Protein AF-A0A7C4HT86-F1 (afdb_monomer_lite)

pLDDT: mean 71.14, std 21.48, range [27.94, 95.5]

Radius of gyration: 15.55 Å; chains: 1; bounding box: 40×30×37 Å

Secondary structure (DSSP, 8-state):
-------------S---STTTTSTTTHHHHHHHHHHT-----S----------SS--HHHHEEE-SHHHHHHHHHHHHGGGPPPGGG-EEEE-TTT--EEEEPGGGHHHHHHHHTT------S-S--

Foldseek 3Di:
DDFAEDELEDDDDPDDPDPPPPPPDPDVVVVVVVVVPPDPPPDDDDDDDDDPPPPDPSCQQKAAPFDPVRLVVSCVVCPVNRDDPVQFDWDFDPPPGGIITGHNVCVVVNVSVVVVRYDYDYDDDDD

Structure (mmCIF, N/CA/C/O backbone):
data_AF-A0A7C4HT86-F1
#
_entry.id   AF-A0A7C4HT86-F1
#
loop_
_atom_site.group_PDB
_atom_site.id
_atom_site.type_symbol
_atom_site.label_atom_id
_atom_site.label_alt_id
_atom_site.label_comp_id
_atom_site.label_asym_id
_atom_site.label_entity_id
_atom_site.label_seq_id
_atom_site.pdbx_PDB_ins_code
_atom_site.Cartn_x
_atom_site.Cartn_y
_atom_site.Cartn_z
_atom_site.occupancy
_atom_site.B_iso_or_equiv
_atom_site.auth_seq_id
_atom_site.auth_comp_id
_atom_site.auth_asym_id
_atom_site.auth_atom_id
_atom_site.pdbx_PDB_model_num
ATOM 1 N N . MET A 1 1 ? -22.818 2.863 9.842 1.00 38.69 1 MET A N 1
ATOM 2 C CA . MET A 1 1 ? -21.889 1.722 10.009 1.00 38.69 1 MET A CA 1
ATOM 3 C C . MET A 1 1 ? -20.484 2.288 10.116 1.00 38.69 1 MET A C 1
ATOM 5 O O . MET A 1 1 ? -20.076 3.014 9.222 1.00 38.69 1 MET A O 1
ATOM 9 N N . GLN A 1 2 ? -19.827 2.054 11.251 1.00 45.75 2 GLN A N 1
ATOM 10 C CA . GLN A 1 2 ? -18.567 2.686 11.653 1.00 45.75 2 GLN A CA 1
ATOM 11 C C . GLN A 1 2 ? -17.420 2.296 10.699 1.00 45.75 2 GLN A C 1
ATOM 13 O O . GLN A 1 2 ? -17.286 1.129 10.322 1.00 45.75 2 GLN A O 1
ATOM 18 N N . GLY A 1 3 ? -16.641 3.287 10.254 1.00 42.00 3 GLY A N 1
ATOM 19 C CA . GLY A 1 3 ? -15.485 3.092 9.376 1.00 42.00 3 GLY A CA 1
ATOM 20 C C . GLY A 1 3 ? -14.357 2.355 10.101 1.00 42.00 3 GLY A C 1
ATOM 21 O O . GLY A 1 3 ? -14.086 2.634 11.266 1.00 42.00 3 GLY A O 1
ATOM 22 N N . VAL A 1 4 ? -13.716 1.402 9.424 1.00 44.34 4 VAL A N 1
ATOM 23 C CA . VAL A 1 4 ? -12.578 0.643 9.957 1.00 44.34 4 VAL A CA 1
ATOM 24 C C . VAL A 1 4 ? -11.299 1.278 9.411 1.00 44.34 4 VAL A C 1
ATOM 26 O O . VAL A 1 4 ? -10.950 1.106 8.251 1.00 44.34 4 VAL A O 1
ATOM 29 N N . ALA A 1 5 ? -10.577 2.041 10.225 1.00 45.00 5 ALA A N 1
ATOM 30 C CA . ALA A 1 5 ? -9.278 2.569 9.814 1.00 45.00 5 ALA A CA 1
ATOM 31 C C . ALA A 1 5 ? -8.200 1.483 9.991 1.00 45.00 5 ALA A C 1
ATOM 33 O O . ALA A 1 5 ? -7.797 1.202 11.116 1.00 45.00 5 ALA A O 1
ATOM 34 N N . VAL A 1 6 ? -7.738 0.856 8.901 1.00 47.94 6 VAL A N 1
ATOM 35 C CA . VAL A 1 6 ? -6.550 -0.019 8.930 1.00 47.94 6 VAL A CA 1
ATOM 36 C C . VAL A 1 6 ? -5.340 0.793 8.481 1.00 47.94 6 VAL A C 1
ATOM 38 O O . VAL A 1 6 ? -5.146 1.030 7.294 1.00 47.94 6 VAL A O 1
ATOM 41 N N . VAL A 1 7 ? -4.524 1.222 9.440 1.00 50.00 7 VAL A N 1
ATOM 42 C CA . VAL A 1 7 ? -3.277 1.948 9.175 1.00 50.00 7 VAL A CA 1
ATOM 43 C C . VAL A 1 7 ? -2.202 0.945 8.753 1.00 50.00 7 VAL A C 1
ATOM 45 O O . VAL A 1 7 ? -1.716 0.170 9.573 1.00 50.00 7 VAL A O 1
ATOM 48 N N . ILE A 1 8 ? -1.825 0.944 7.474 1.00 49.28 8 ILE A N 1
ATOM 49 C CA . ILE A 1 8 ? -0.685 0.158 6.981 1.00 49.28 8 ILE A CA 1
ATOM 50 C C . ILE A 1 8 ? 0.579 1.004 7.168 1.00 49.28 8 ILE A C 1
ATOM 52 O O . ILE A 1 8 ? 0.968 1.766 6.289 1.00 49.28 8 ILE A O 1
ATOM 56 N N . GLY A 1 9 ? 1.202 0.894 8.342 1.00 41.44 9 GLY A N 1
ATOM 57 C CA . GLY A 1 9 ? 2.508 1.493 8.613 1.00 41.44 9 GLY A CA 1
ATOM 58 C C . GLY A 1 9 ? 3.622 0.677 7.956 1.00 41.44 9 GLY A C 1
ATOM 59 O O . GLY A 1 9 ? 3.905 -0.443 8.378 1.00 41.44 9 GLY A O 1
ATO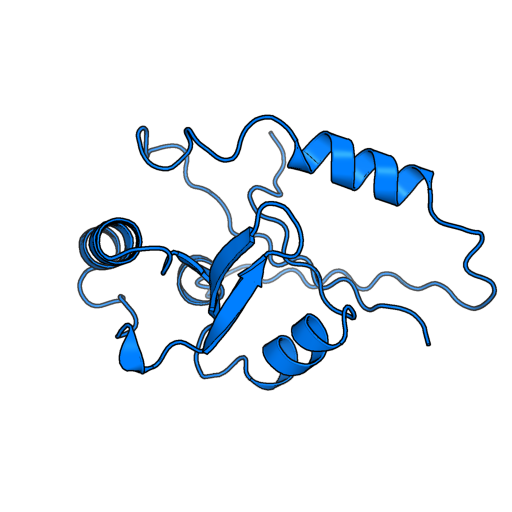M 60 N N . GLY A 1 10 ? 4.245 1.223 6.913 1.00 41.47 10 GLY A N 1
ATOM 61 C CA . GLY A 1 10 ? 5.526 0.745 6.394 1.00 41.47 10 GLY A CA 1
ATOM 62 C C . GLY A 1 10 ? 6.668 1.552 7.000 1.00 41.47 10 GLY A C 1
ATOM 63 O O . GLY A 1 10 ? 6.647 2.779 6.937 1.00 41.47 10 GLY A O 1
ATOM 64 N N . MET A 1 11 ? 7.653 0.875 7.590 1.00 36.81 11 MET A N 1
ATOM 65 C CA . MET A 1 11 ? 8.889 1.494 8.072 1.00 36.81 11 MET A CA 1
ATOM 66 C C . MET A 1 11 ? 9.650 2.064 6.866 1.00 36.81 11 MET A C 1
ATOM 68 O O . MET A 1 11 ? 10.012 1.318 5.958 1.00 36.81 11 MET A O 1
ATOM 72 N N . VAL A 1 12 ? 9.849 3.382 6.827 1.00 44.91 12 VAL A N 1
ATOM 73 C CA . VAL A 1 12 ? 10.676 4.037 5.805 1.00 44.91 12 VAL A CA 1
ATOM 74 C C . VAL A 1 12 ? 12.109 4.043 6.323 1.00 44.91 12 VAL A C 1
ATOM 76 O O . VAL A 1 12 ? 12.429 4.764 7.266 1.00 44.91 12 VAL A O 1
ATOM 79 N N . GLU A 1 13 ? 12.969 3.212 5.738 1.00 37.66 13 GLU A N 1
ATOM 80 C CA . GLU A 1 13 ? 14.410 3.319 5.950 1.00 37.66 13 GLU A CA 1
ATOM 81 C C . GLU A 1 13 ? 14.889 4.642 5.330 1.00 37.66 13 GLU A C 1
ATOM 83 O O . GLU A 1 13 ? 14.634 4.946 4.162 1.00 37.66 13 GLU A O 1
ATOM 88 N N . GLN A 1 14 ? 15.503 5.476 6.169 1.00 34.16 14 GLN A N 1
ATOM 89 C CA . GLN A 1 14 ? 15.966 6.830 5.877 1.00 34.16 14 GLN A CA 1
ATOM 90 C C . GLN A 1 14 ? 17.051 6.805 4.791 1.00 34.16 14 GLN A C 1
ATOM 92 O O . GLN A 1 14 ? 18.236 6.705 5.098 1.00 34.16 14 GLN A O 1
ATOM 97 N N . GLY A 1 15 ? 16.674 6.874 3.512 1.00 33.72 15 GLY A N 1
ATOM 98 C CA . GLY A 1 15 ? 17.693 6.817 2.467 1.00 33.72 15 GLY A CA 1
ATOM 99 C C . GLY A 1 15 ? 17.241 6.932 1.020 1.00 33.72 15 GLY A C 1
ATOM 100 O O . GLY A 1 15 ? 17.859 6.288 0.191 1.00 33.72 15 GLY A O 1
ATOM 101 N N . PHE A 1 16 ? 16.215 7.712 0.660 1.00 38.62 16 PHE A N 1
ATOM 102 C CA . PHE A 1 16 ? 15.893 7.931 -0.764 1.00 38.62 16 PHE A CA 1
ATOM 103 C C . PHE A 1 16 ? 15.349 9.346 -1.034 1.00 38.62 16 PHE A C 1
ATOM 105 O O . PHE A 1 16 ? 14.154 9.622 -0.941 1.00 38.62 16 PHE A O 1
ATOM 112 N N . SER A 1 17 ? 16.257 10.262 -1.383 1.00 35.28 17 SER A N 1
AT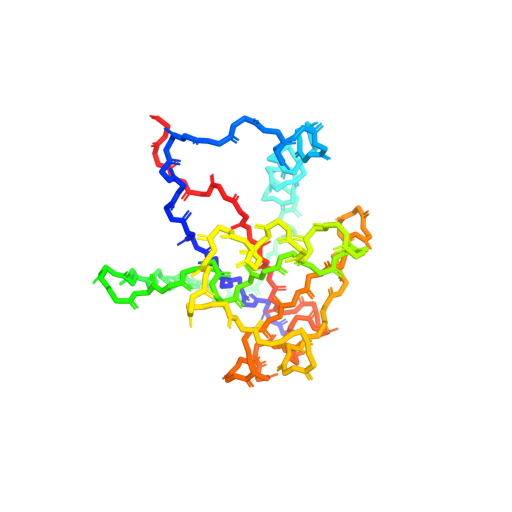OM 113 C CA . SER A 1 17 ? 15.949 11.624 -1.835 1.00 35.28 17 SER A CA 1
ATOM 114 C C . SER A 1 17 ? 15.660 11.615 -3.341 1.00 35.28 17 SER A C 1
ATOM 116 O O . SER A 1 17 ? 16.590 11.493 -4.130 1.00 35.28 17 SER A O 1
ATOM 118 N N . ALA A 1 18 ? 14.376 11.649 -3.721 1.00 28.16 18 ALA A N 1
ATOM 119 C CA . ALA A 1 18 ? 13.848 12.183 -4.997 1.00 28.16 18 ALA A CA 1
ATOM 120 C C . ALA A 1 18 ? 12.338 11.914 -5.158 1.00 28.16 18 ALA A C 1
ATOM 122 O O . ALA A 1 18 ? 11.639 12.711 -5.770 1.00 28.16 18 ALA A O 1
ATOM 123 N N . VAL A 1 19 ? 11.809 10.831 -4.574 1.00 40.31 19 VAL A N 1
ATOM 124 C CA . VAL A 1 19 ? 10.395 10.418 -4.751 1.00 40.31 19 VAL A CA 1
ATOM 125 C C . VAL A 1 19 ? 9.458 11.035 -3.693 1.00 40.31 19 VAL A C 1
ATOM 127 O O . VAL A 1 19 ? 8.241 10.999 -3.817 1.00 40.31 19 VAL A O 1
ATOM 130 N N . TYR A 1 20 ? 10.013 11.682 -2.665 1.00 35.16 20 TYR A N 1
ATOM 131 C CA . TYR A 1 20 ? 9.257 12.265 -1.546 1.00 35.16 20 TYR A CA 1
ATOM 132 C C . TYR A 1 20 ? 8.755 13.703 -1.763 1.00 35.16 20 TYR A C 1
ATOM 134 O O . TYR A 1 20 ? 8.030 14.233 -0.921 1.00 35.16 20 TYR A O 1
ATOM 142 N N . ALA A 1 21 ? 9.149 14.362 -2.855 1.00 27.94 21 ALA A N 1
ATOM 143 C CA . ALA A 1 21 ? 9.019 15.815 -2.997 1.00 27.94 21 ALA A CA 1
ATOM 144 C C . ALA A 1 21 ? 7.621 16.320 -3.409 1.00 27.94 21 ALA A C 1
ATOM 146 O O . ALA A 1 21 ? 7.448 17.522 -3.576 1.00 27.94 21 ALA A O 1
ATOM 147 N N . THR A 1 22 ? 6.613 15.452 -3.545 1.00 36.03 22 THR A N 1
ATOM 148 C CA . THR A 1 22 ? 5.251 15.873 -3.948 1.00 36.03 22 THR A CA 1
ATOM 149 C C . THR A 1 22 ? 4.169 15.554 -2.903 1.00 36.03 22 THR A C 1
ATOM 151 O O . THR A 1 22 ? 3.005 15.858 -3.123 1.00 36.03 22 THR A O 1
ATOM 154 N N . ILE A 1 23 ? 4.521 14.987 -1.736 1.00 42.19 23 ILE A N 1
ATOM 155 C CA . ILE A 1 23 ? 3.539 14.556 -0.706 1.00 42.19 23 ILE A CA 1
ATOM 156 C C . ILE A 1 23 ? 3.673 15.329 0.634 1.00 42.19 23 ILE A C 1
ATOM 158 O O . ILE A 1 23 ? 2.904 15.124 1.569 1.00 42.19 23 ILE A O 1
ATOM 162 N N . ARG A 1 24 ? 4.598 16.287 0.736 1.00 44.09 24 ARG A N 1
ATOM 163 C CA . ARG A 1 24 ? 4.666 17.274 1.835 1.00 44.09 24 ARG A CA 1
ATOM 164 C C . ARG A 1 24 ? 3.981 18.547 1.331 1.00 44.09 24 ARG A C 1
ATOM 166 O O . ARG A 1 24 ? 4.413 19.078 0.322 1.00 44.09 24 ARG A O 1
ATOM 173 N N . ASP A 1 25 ? 2.819 18.968 1.827 1.00 36.66 25 ASP A N 1
ATOM 174 C CA . ASP A 1 25 ? 2.634 19.493 3.187 1.00 36.66 25 ASP A CA 1
ATOM 175 C C . ASP A 1 25 ? 1.180 19.370 3.723 1.00 36.66 25 ASP A C 1
ATOM 177 O O . ASP A 1 25 ? 0.814 20.064 4.661 1.00 36.66 25 ASP A O 1
ATOM 181 N N . GLY A 1 26 ? 0.318 18.516 3.152 1.00 41.66 26 GLY A N 1
ATOM 182 C CA . GLY A 1 26 ? -1.124 18.512 3.495 1.00 41.66 26 GLY A CA 1
ATOM 183 C C . GLY A 1 26 ? -1.630 17.361 4.374 1.00 41.66 26 GLY A C 1
ATOM 184 O O . GLY A 1 26 ? -2.554 17.537 5.159 1.00 41.66 26 GLY A O 1
ATOM 185 N N . ILE A 1 27 ? -1.037 16.167 4.274 1.00 51.97 27 ILE A N 1
ATOM 186 C CA . ILE A 1 27 ? -1.681 14.934 4.776 1.00 51.97 27 ILE A CA 1
ATOM 187 C C . ILE A 1 27 ? -1.711 14.832 6.305 1.00 51.97 27 ILE A C 1
ATOM 189 O O . ILE A 1 27 ? -2.673 14.306 6.857 1.00 51.97 27 ILE A O 1
ATOM 193 N N . VAL A 1 28 ? -0.686 15.318 7.011 1.00 49.19 28 VAL A N 1
ATOM 194 C CA . VAL A 1 28 ? -0.645 15.220 8.483 1.00 49.19 28 VAL A CA 1
ATOM 195 C C . VAL A 1 28 ? -1.602 16.232 9.118 1.00 49.19 28 VAL A C 1
ATOM 197 O O . VAL A 1 28 ? -2.316 15.884 10.059 1.00 49.19 28 VAL A O 1
ATOM 200 N N . ASP A 1 29 ? -1.688 17.437 8.552 1.00 46.44 29 ASP A N 1
ATOM 201 C CA . ASP A 1 29 ? -2.621 18.478 8.990 1.00 46.44 29 ASP A CA 1
ATOM 202 C C . ASP A 1 29 ? -4.070 18.111 8.654 1.00 46.44 29 ASP A C 1
ATOM 204 O O . ASP A 1 29 ? -4.954 18.289 9.488 1.00 46.44 29 ASP A O 1
ATOM 208 N N . GLU A 1 30 ? -4.321 17.502 7.491 1.00 51.06 30 GLU A N 1
ATOM 209 C CA . GLU A 1 30 ? -5.640 16.981 7.126 1.00 51.06 30 GLU A CA 1
ATOM 210 C C . GLU A 1 30 ? -6.059 15.790 7.992 1.00 51.06 30 GLU A C 1
ATOM 212 O O . GLU A 1 30 ? -7.208 15.738 8.421 1.00 51.06 30 GLU A O 1
ATOM 217 N N . VAL A 1 31 ? -5.157 14.854 8.315 1.00 56.09 31 VAL A N 1
ATOM 218 C CA . VAL A 1 31 ? -5.456 13.738 9.232 1.00 56.09 31 VAL A CA 1
ATOM 219 C C . VAL A 1 31 ? -5.709 14.248 10.651 1.00 56.09 31 VAL A C 1
ATOM 221 O O . VAL A 1 31 ? -6.630 13.766 11.312 1.00 56.09 31 VAL A O 1
ATOM 224 N N . ASN A 1 32 ? -4.953 15.247 11.114 1.00 53.31 32 ASN A N 1
ATOM 225 C CA . ASN A 1 32 ? -5.181 15.882 12.411 1.00 53.31 32 ASN A CA 1
ATOM 226 C C . ASN A 1 32 ? -6.513 16.654 12.429 1.00 53.31 32 ASN A C 1
ATOM 228 O O . ASN A 1 32 ? -7.285 16.527 13.377 1.00 53.31 32 ASN A O 1
ATOM 232 N N . ALA A 1 33 ? -6.848 17.369 11.352 1.00 46.16 33 ALA A N 1
ATOM 233 C CA . ALA A 1 33 ? -8.136 18.039 11.192 1.00 46.16 33 ALA A CA 1
ATOM 234 C C . ALA A 1 33 ? -9.308 17.041 11.101 1.00 46.16 33 ALA A C 1
ATOM 236 O O . ALA A 1 33 ? -10.370 17.283 11.678 1.00 46.16 33 ALA A O 1
ATOM 237 N N . LEU A 1 34 ? -9.131 15.883 10.451 1.00 53.03 34 LEU A N 1
ATOM 238 C CA . LEU A 1 34 ? -10.125 14.801 10.418 1.00 53.03 34 LEU A CA 1
ATOM 239 C C . LEU A 1 34 ? -10.292 14.130 11.792 1.00 53.03 34 LEU A C 1
ATOM 241 O O . LEU A 1 34 ? -11.401 13.767 12.180 1.00 53.03 34 LEU A O 1
ATOM 245 N N . ALA A 1 35 ? -9.204 13.992 12.554 1.00 52.62 35 ALA A N 1
ATOM 246 C CA . ALA A 1 35 ? -9.233 13.473 13.919 1.00 52.62 35 ALA A CA 1
ATOM 247 C C . ALA A 1 35 ? -9.942 14.443 14.882 1.00 52.62 35 ALA A C 1
ATOM 249 O O . ALA A 1 35 ? -10.744 14.013 15.714 1.00 52.62 35 ALA A O 1
ATOM 250 N N . GLN A 1 36 ? -9.703 15.750 14.734 1.00 47.66 36 GLN A N 1
ATOM 251 C CA . GLN A 1 36 ? -10.354 16.809 15.514 1.00 47.66 36 GLN A CA 1
ATOM 252 C C . GLN A 1 36 ? -11.823 17.024 15.128 1.00 47.66 36 GLN A C 1
ATOM 254 O O . GLN A 1 36 ? -12.634 17.384 15.977 1.00 47.66 36 GLN A O 1
ATOM 259 N N . SER A 1 37 ? -12.187 16.756 13.872 1.00 42.44 37 SER A N 1
ATOM 260 C CA . SER A 1 37 ? -13.567 16.798 13.373 1.00 42.44 37 SER A CA 1
ATOM 261 C C . SER A 1 37 ? -14.283 15.455 13.476 1.00 42.44 37 SER A C 1
ATOM 263 O O . SER A 1 37 ? -15.284 15.250 12.787 1.00 42.44 37 SER A O 1
ATOM 265 N N . SER A 1 38 ? -13.816 14.546 14.344 1.00 45.09 38 SER A N 1
ATOM 266 C CA . SER A 1 38 ? -14.561 13.338 14.682 1.00 45.09 38 SER A CA 1
ATOM 267 C C . SER A 1 38 ? -15.903 13.730 15.305 1.00 45.09 38 SER A C 1
ATOM 269 O O . SER A 1 38 ? -16.064 13.836 16.520 1.00 45.09 38 SER A O 1
ATOM 271 N N . ALA A 1 39 ? -16.884 13.951 14.423 1.00 46.09 39 ALA A N 1
ATOM 272 C CA . ALA A 1 39 ? -18.295 14.025 14.723 1.00 46.09 39 ALA A CA 1
ATOM 273 C C . ALA A 1 39 ? -18.567 12.925 15.735 1.00 46.09 39 ALA A C 1
ATOM 275 O O . ALA A 1 39 ? -18.093 11.799 15.545 1.00 46.09 39 ALA A O 1
ATOM 276 N N . SER A 1 40 ? -19.231 13.283 16.832 1.00 46.22 40 SER A N 1
ATOM 277 C CA . SER A 1 40 ? -19.572 12.399 17.940 1.00 46.22 40 SER A CA 1
ATOM 278 C C . SER A 1 40 ? -20.062 11.060 17.400 1.00 46.22 40 SER A C 1
ATOM 280 O O . SER A 1 40 ? -21.220 10.898 17.036 1.00 46.22 40 SER A O 1
ATOM 282 N N . CYS A 1 41 ? -19.137 10.112 17.258 1.00 50.31 41 CYS A N 1
ATOM 283 C CA . CYS A 1 41 ? -19.458 8.806 16.721 1.00 50.31 41 CYS A CA 1
ATOM 284 C C . CYS A 1 41 ? -20.179 8.092 17.863 1.00 50.31 41 CYS A C 1
ATOM 286 O O . CYS A 1 41 ? -19.539 7.626 18.804 1.00 50.31 41 CYS A O 1
ATOM 288 N N . GLU A 1 42 ? -21.507 8.174 17.865 1.00 60.94 42 GLU A N 1
ATOM 289 C CA . GLU A 1 42 ? -22.354 7.562 18.880 1.00 60.94 42 GLU A CA 1
ATOM 290 C C . GLU A 1 42 ? -22.239 6.032 18.771 1.00 60.94 42 GLU A C 1
ATOM 292 O O . GLU A 1 42 ? -22.246 5.467 17.674 1.00 60.94 42 GLU A O 1
ATOM 297 N N . GLY A 1 43 ? -22.078 5.356 19.913 1.00 64.50 43 GLY A N 1
ATOM 298 C CA . GLY A 1 43 ? -21.924 3.900 19.996 1.00 64.50 43 GLY A CA 1
ATOM 299 C C . GLY A 1 43 ? -20.540 3.423 20.450 1.00 64.50 43 GLY A C 1
ATOM 300 O O . GLY A 1 43 ? -19.6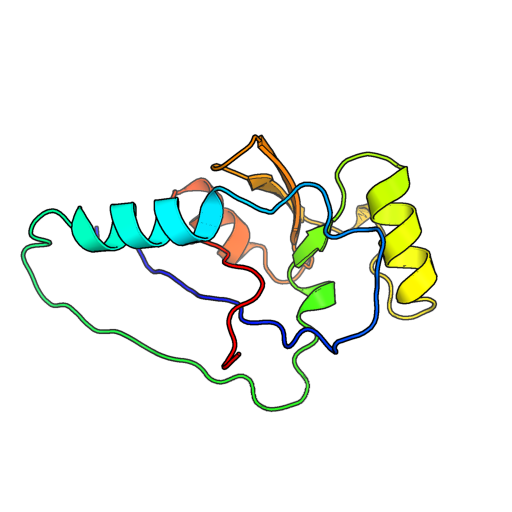68 4.204 20.829 1.00 64.50 43 GLY A O 1
ATOM 301 N N . TYR A 1 44 ? -20.358 2.100 20.451 1.00 69.12 44 TYR A N 1
ATOM 302 C CA . TYR A 1 44 ? -19.127 1.438 20.891 1.00 69.12 44 TYR A CA 1
ATOM 303 C C . TYR A 1 44 ? -17.939 1.826 20.002 1.00 69.12 44 TYR A C 1
ATOM 305 O O . TYR A 1 44 ? -18.044 1.785 18.776 1.00 69.12 44 TYR A O 1
ATOM 313 N N . LYS A 1 45 ? -16.812 2.189 20.623 1.00 66.19 45 LYS A N 1
ATOM 314 C CA . LYS A 1 45 ? -15.552 2.515 19.945 1.00 66.19 45 LYS A CA 1
ATOM 315 C C . LYS A 1 45 ? -14.467 1.574 20.449 1.00 66.19 45 LYS A C 1
ATOM 317 O O . LYS A 1 45 ? -14.163 1.570 21.638 1.00 66.19 45 LYS A O 1
ATOM 322 N N . ALA A 1 46 ? -13.871 0.817 19.538 1.00 73.75 46 ALA A N 1
ATOM 323 C CA . ALA A 1 46 ? -12.675 0.034 19.805 1.00 73.75 46 ALA A CA 1
ATOM 324 C C . ALA A 1 46 ? -11.631 0.322 18.729 1.00 73.75 46 ALA A C 1
ATOM 326 O O . ALA A 1 46 ? -11.959 0.403 17.545 1.00 73.75 46 ALA A O 1
ATOM 327 N N . LEU A 1 47 ? -10.379 0.467 19.157 1.00 74.81 47 LEU A N 1
ATOM 328 C CA . LEU A 1 47 ? -9.219 0.533 18.280 1.00 74.81 47 LEU A CA 1
ATOM 329 C C . LEU A 1 47 ? -8.481 -0.801 18.372 1.00 74.81 47 LEU A C 1
ATOM 331 O O . LEU A 1 47 ? -8.118 -1.236 19.463 1.00 74.81 47 LEU A O 1
ATOM 335 N N . VAL A 1 48 ? -8.254 -1.433 17.224 1.00 74.81 48 VAL A N 1
ATOM 336 C CA . VAL A 1 48 ? -7.454 -2.654 17.122 1.00 74.81 48 VAL A CA 1
ATOM 337 C C . VAL A 1 48 ? -6.155 -2.303 16.408 1.00 74.81 48 VAL A C 1
ATOM 339 O O . VAL A 1 48 ? -6.155 -2.043 15.207 1.00 74.81 48 VAL A O 1
ATOM 342 N N . CYS A 1 49 ? -5.047 -2.289 17.148 1.00 78.25 49 CYS A N 1
ATOM 343 C CA . CYS A 1 49 ? -3.713 -2.084 16.589 1.00 78.25 49 CYS A CA 1
ATOM 344 C C . CYS A 1 49 ? -3.077 -3.441 16.281 1.00 78.25 49 CYS A C 1
ATOM 346 O O . CYS A 1 49 ? -2.759 -4.201 17.196 1.00 78.25 49 CYS A O 1
ATOM 348 N N . VAL A 1 50 ? -2.883 -3.742 14.996 1.00 77.06 50 VAL A N 1
ATOM 349 C CA . VAL A 1 50 ? -2.176 -4.949 14.554 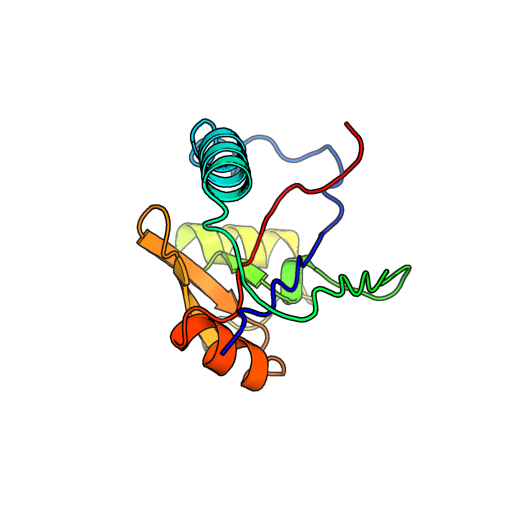1.00 77.06 50 VAL A CA 1
ATOM 350 C C . VAL A 1 50 ? -0.745 -4.571 14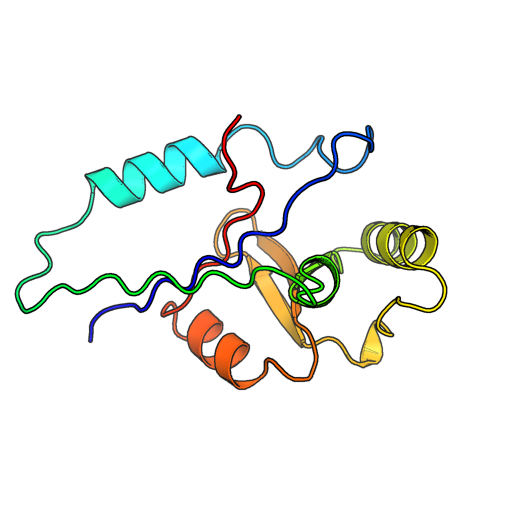.200 1.00 77.06 50 VAL A C 1
ATOM 352 O O . VAL A 1 50 ? -0.503 -3.891 13.205 1.00 77.06 50 VAL A O 1
ATOM 355 N N . PHE A 1 51 ? 0.208 -5.019 15.012 1.00 76.44 51 PHE A N 1
ATOM 356 C CA . PHE A 1 51 ? 1.626 -4.811 14.745 1.00 76.44 51 PHE A CA 1
ATOM 357 C C . PHE A 1 51 ? 2.177 -5.971 13.919 1.00 76.44 51 PHE A C 1
ATOM 359 O O . PHE A 1 51 ? 2.303 -7.093 14.406 1.00 76.44 51 PHE A O 1
ATOM 366 N N . LEU A 1 52 ? 2.519 -5.694 12.663 1.00 76.31 52 LEU A N 1
ATOM 367 C CA . LEU A 1 52 ? 3.127 -6.667 11.758 1.00 76.31 52 LEU A CA 1
ATOM 368 C C . LEU A 1 52 ? 4.656 -6.634 11.897 1.00 76.31 52 LEU A C 1
ATOM 370 O O . LEU A 1 52 ? 5.374 -6.244 10.975 1.00 76.31 52 LEU A O 1
ATOM 374 N N . PHE A 1 53 ? 5.150 -6.982 13.090 1.00 69.69 53 PHE A N 1
ATOM 375 C CA . PHE A 1 53 ? 6.585 -7.044 13.360 1.00 69.69 53 PHE A CA 1
ATOM 376 C C . PHE A 1 53 ? 7.208 -8.247 12.641 1.00 69.69 53 PHE A C 1
ATOM 378 O O . PHE A 1 53 ? 7.039 -9.392 13.052 1.00 69.69 53 PHE A O 1
ATOM 385 N N . GLY A 1 54 ? 7.948 -7.962 11.568 1.00 69.00 54 GLY A N 1
ATOM 386 C CA . GLY A 1 54 ? 8.628 -8.959 10.742 1.00 69.00 54 GLY A CA 1
ATOM 387 C C . GLY A 1 54 ? 7.786 -9.463 9.565 1.00 69.00 54 GLY A C 1
ATOM 388 O O . GLY A 1 54 ? 6.560 -9.506 9.617 1.00 69.00 54 GLY A O 1
ATOM 389 N N . GLY A 1 55 ? 8.464 -9.813 8.466 1.00 72.25 55 GLY A N 1
ATOM 390 C CA . GLY A 1 55 ? 7.881 -10.431 7.264 1.00 72.25 55 GLY A CA 1
ATOM 391 C C . GLY A 1 55 ? 6.920 -9.566 6.435 1.00 72.25 55 GLY A C 1
ATOM 392 O O . GLY A 1 55 ? 6.631 -9.927 5.297 1.00 72.25 55 GLY A O 1
ATOM 393 N N . ASN A 1 56 ? 6.430 -8.441 6.966 1.00 83.25 56 ASN A N 1
ATOM 394 C CA . ASN A 1 56 ? 5.568 -7.529 6.228 1.00 83.25 56 ASN A CA 1
ATOM 395 C C . ASN A 1 56 ? 6.367 -6.690 5.231 1.00 83.25 56 ASN A C 1
ATOM 397 O O . ASN A 1 56 ? 7.210 -5.878 5.606 1.00 83.25 56 ASN A O 1
ATOM 401 N N . ASP A 1 57 ? 6.035 -6.847 3.960 1.00 87.50 57 ASP A N 1
ATOM 402 C CA . ASP A 1 57 ? 6.608 -6.081 2.867 1.00 87.50 57 ASP A CA 1
ATOM 403 C C . ASP A 1 57 ? 5.666 -4.935 2.480 1.00 87.50 57 ASP A C 1
ATOM 405 O O . ASP A 1 57 ? 4.894 -5.021 1.522 1.00 87.50 57 ASP A O 1
ATOM 409 N N . ALA A 1 58 ? 5.691 -3.859 3.270 1.00 82.75 58 ALA A N 1
ATOM 410 C CA . ALA A 1 58 ? 4.749 -2.748 3.124 1.00 82.75 58 ALA A CA 1
ATOM 411 C C . ALA A 1 58 ? 4.822 -2.077 1.739 1.00 82.75 58 ALA A C 1
ATOM 413 O O . ALA A 1 58 ? 3.794 -1.657 1.209 1.00 82.75 58 ALA A O 1
ATOM 414 N N . THR A 1 59 ? 6.004 -2.051 1.115 1.00 86.50 59 THR A N 1
ATOM 415 C CA . THR A 1 59 ? 6.194 -1.512 -0.240 1.00 86.50 59 THR A CA 1
ATOM 416 C C . THR A 1 59 ? 5.492 -2.354 -1.309 1.00 86.50 59 THR A C 1
ATOM 418 O O . THR A 1 59 ? 5.113 -1.817 -2.342 1.00 86.50 59 THR A O 1
ATOM 421 N N . ASN A 1 60 ? 5.272 -3.653 -1.072 1.00 91.25 60 ASN A N 1
ATOM 422 C CA . ASN A 1 60 ? 4.472 -4.504 -1.957 1.00 91.25 60 ASN A CA 1
ATOM 423 C C . ASN A 1 60 ? 2.991 -4.562 -1.562 1.00 91.25 60 ASN A C 1
ATOM 425 O O . ASN A 1 60 ? 2.181 -5.010 -2.370 1.00 91.25 60 ASN A O 1
ATOM 429 N N . MET A 1 61 ? 2.608 -4.110 -0.362 1.00 91.31 61 MET A N 1
ATOM 430 C CA . MET A 1 61 ? 1.195 -3.961 0.005 1.00 91.31 61 MET A CA 1
ATOM 431 C C . MET A 1 61 ? 0.535 -2.809 -0.748 1.00 91.31 61 MET A C 1
ATOM 433 O O . MET A 1 61 ? -0.564 -2.987 -1.279 1.00 91.31 61 MET A O 1
ATOM 437 N N . VAL A 1 62 ? 1.202 -1.652 -0.778 1.00 90.88 62 VAL A N 1
ATOM 438 C CA . VAL A 1 62 ? 0.755 -0.437 -1.465 1.00 90.88 62 VAL A CA 1
ATOM 439 C C . VAL A 1 62 ? 1.945 0.158 -2.211 1.00 90.88 62 VAL A C 1
ATOM 441 O O . VAL A 1 62 ? 2.935 0.533 -1.587 1.00 90.88 62 VAL A O 1
ATOM 444 N N . LEU A 1 63 ? 1.852 0.242 -3.537 1.00 90.62 63 LEU A N 1
ATOM 445 C CA . LEU A 1 63 ? 2.949 0.668 -4.407 1.00 90.62 63 LEU A CA 1
ATOM 446 C C . LEU A 1 63 ? 2.527 1.804 -5.348 1.00 90.62 63 LEU A C 1
ATOM 448 O O . LEU A 1 63 ? 1.356 1.880 -5.729 1.00 90.62 63 LEU A O 1
ATOM 452 N N . PRO A 1 64 ? 3.451 2.694 -5.744 1.00 89.94 64 PRO A N 1
ATOM 453 C CA . PRO A 1 64 ? 3.137 3.762 -6.680 1.00 89.94 64 PRO A CA 1
ATOM 454 C C . PRO A 1 64 ? 2.984 3.203 -8.100 1.00 89.94 64 PRO A C 1
ATOM 456 O O . PRO A 1 64 ? 3.843 2.476 -8.596 1.00 89.94 64 PRO A O 1
ATOM 459 N N . VAL A 1 65 ? 1.879 3.554 -8.757 1.00 90.00 65 VAL A N 1
ATOM 460 C CA . VAL A 1 65 ? 1.596 3.181 -10.161 1.00 90.00 65 VAL A CA 1
ATOM 461 C C . VAL A 1 65 ? 1.098 4.376 -10.975 1.00 90.00 65 VAL A C 1
ATOM 463 O O . VAL A 1 65 ? 0.592 4.226 -12.086 1.00 90.00 65 VAL A O 1
ATOM 466 N N . GLU A 1 66 ? 1.201 5.574 -10.404 1.00 85.50 66 GLU A N 1
ATOM 467 C CA . GLU A 1 66 ? 0.844 6.813 -11.074 1.00 85.50 66 GLU A CA 1
ATOM 468 C C . GLU A 1 66 ? 1.908 7.178 -12.111 1.00 85.50 66 GLU A C 1
ATOM 470 O O . GLU A 1 66 ? 3.026 7.576 -11.785 1.00 85.50 66 GLU A O 1
ATOM 475 N N . GLY A 1 67 ? 1.543 7.043 -13.384 1.00 81.31 67 GLY A N 1
ATOM 476 C CA . GLY A 1 67 ? 2.451 7.294 -14.495 1.00 81.31 67 GLY A CA 1
ATOM 477 C C . GLY A 1 67 ? 3.548 6.233 -14.634 1.00 81.31 67 GLY A C 1
ATOM 478 O O . GLY A 1 67 ? 3.887 5.495 -13.709 1.00 81.31 67 GLY A O 1
ATOM 479 N N . ALA A 1 68 ? 4.139 6.166 -15.828 1.00 79.50 68 ALA A N 1
ATOM 480 C CA . ALA A 1 68 ? 5.151 5.158 -16.147 1.00 79.50 68 ALA A CA 1
ATOM 481 C C . ALA A 1 68 ? 6.409 5.271 -15.262 1.00 79.50 68 ALA A C 1
ATOM 483 O O . ALA A 1 68 ? 7.046 4.265 -14.955 1.00 79.50 68 ALA A O 1
ATOM 484 N N . GLN A 1 69 ? 6.757 6.488 -14.828 1.00 87.88 69 GLN A N 1
ATOM 485 C CA . GLN A 1 69 ? 7.977 6.738 -14.064 1.00 87.88 69 GLN A CA 1
ATOM 486 C C . GLN A 1 69 ? 7.894 6.210 -12.626 1.00 87.88 69 GLN A C 1
ATOM 488 O O . GLN A 1 69 ? 8.851 5.601 -12.152 1.00 87.88 69 GLN A O 1
ATOM 493 N N . ALA A 1 70 ? 6.759 6.381 -11.942 1.00 86.88 70 ALA A N 1
ATOM 494 C CA . ALA A 1 70 ? 6.650 6.001 -10.535 1.00 86.88 70 ALA A CA 1
ATOM 495 C C . ALA A 1 70 ? 6.728 4.477 -10.346 1.00 86.88 70 ALA A C 1
ATOM 497 O O . ALA A 1 70 ? 7.444 3.991 -9.467 1.00 86.88 70 ALA A O 1
ATOM 498 N N . TYR A 1 71 ? 6.072 3.713 -11.228 1.00 90.19 71 TYR A N 1
ATOM 499 C CA . TYR A 1 71 ? 6.216 2.258 -11.247 1.00 90.19 71 TYR A CA 1
ATOM 500 C C . TYR A 1 71 ? 7.630 1.827 -11.668 1.00 90.19 71 TYR A C 1
ATOM 502 O O . TYR A 1 71 ? 8.184 0.900 -11.078 1.00 90.19 71 TYR A O 1
ATOM 510 N N . ALA A 1 72 ? 8.247 2.496 -12.651 1.00 92.38 72 ALA A N 1
ATOM 511 C CA . ALA A 1 72 ? 9.615 2.182 -13.068 1.00 92.38 72 ALA A CA 1
ATOM 512 C C . ALA A 1 72 ? 10.627 2.372 -11.926 1.00 92.38 72 ALA A C 1
ATOM 514 O O . ALA A 1 72 ? 11.514 1.536 -11.743 1.00 92.38 72 ALA A O 1
ATOM 515 N N . ASP A 1 73 ? 10.476 3.428 -11.124 1.00 89.69 73 ASP A N 1
ATOM 516 C CA . ASP A 1 73 ? 11.313 3.670 -9.950 1.00 89.69 73 ASP A CA 1
ATOM 517 C C . ASP A 1 73 ? 11.099 2.599 -8.874 1.00 89.69 73 ASP A C 1
ATOM 519 O O . ASP A 1 73 ? 12.076 2.028 -8.383 1.00 89.69 73 ASP A O 1
ATOM 523 N N . TYR A 1 74 ? 9.842 2.249 -8.575 1.00 92.69 74 TYR A N 1
ATOM 524 C CA . TYR A 1 74 ? 9.511 1.120 -7.701 1.00 92.69 74 TYR A CA 1
ATOM 525 C C . TYR A 1 74 ? 10.156 -0.183 -8.200 1.00 92.69 74 TYR A C 1
ATOM 527 O O . TYR A 1 74 ? 10.888 -0.840 -7.460 1.00 92.69 74 TYR A O 1
ATOM 535 N N . SER A 1 75 ? 9.949 -0.541 -9.469 1.00 94.06 75 SER A N 1
ATOM 536 C CA . SER A 1 75 ? 10.442 -1.794 -10.039 1.00 94.06 75 SER A CA 1
ATOM 537 C C . SER A 1 75 ? 11.968 -1.856 -10.037 1.00 94.06 75 SER A C 1
ATOM 539 O O . SER A 1 75 ? 12.526 -2.914 -9.750 1.00 94.06 75 SER A O 1
ATOM 541 N N . ARG A 1 76 ? 12.650 -0.737 -10.315 1.00 95.25 76 ARG A N 1
ATOM 542 C CA . ARG A 1 76 ? 14.115 -0.645 -10.267 1.00 95.25 76 ARG A CA 1
ATOM 543 C C . ARG A 1 76 ? 14.646 -0.878 -8.855 1.00 95.25 76 ARG A C 1
ATOM 545 O O . ARG A 1 76 ? 15.606 -1.622 -8.693 1.00 95.25 76 ARG A O 1
ATOM 552 N N . ILE A 1 77 ? 14.029 -0.258 -7.848 1.00 92.31 77 ILE A N 1
ATOM 553 C CA . ILE A 1 77 ? 14.455 -0.375 -6.445 1.00 92.31 77 ILE A CA 1
ATOM 554 C C . ILE A 1 77 ? 14.187 -1.786 -5.904 1.00 92.31 77 ILE A C 1
ATOM 556 O O . ILE A 1 77 ? 15.005 -2.332 -5.169 1.00 92.31 77 ILE A O 1
ATOM 560 N N . ARG A 1 78 ? 13.055 -2.398 -6.274 1.00 92.38 78 ARG A N 1
ATOM 561 C CA . ARG A 1 78 ? 12.648 -3.728 -5.788 1.00 92.38 78 ARG A CA 1
ATOM 562 C C . ARG A 1 78 ? 13.304 -4.889 -6.533 1.00 92.38 78 ARG A C 1
ATOM 564 O O . ARG A 1 78 ? 13.378 -5.991 -5.987 1.00 92.38 78 ARG A O 1
ATOM 571 N N . GLY A 1 79 ? 13.757 -4.669 -7.768 1.00 94.94 79 GLY A N 1
ATOM 572 C CA . GLY A 1 79 ? 14.360 -5.697 -8.612 1.00 94.94 79 GLY A CA 1
ATOM 573 C C . GLY A 1 79 ? 13.461 -6.940 -8.720 1.00 94.94 79 GLY A C 1
ATOM 574 O O . GLY A 1 79 ? 12.302 -6.812 -9.113 1.00 94.94 79 GLY A O 1
ATOM 575 N N . PRO A 1 80 ? 13.940 -8.142 -8.346 1.00 94.81 80 PRO A N 1
ATOM 576 C CA . PRO A 1 80 ? 13.164 -9.380 -8.461 1.00 94.81 80 PRO A CA 1
ATOM 577 C C . PRO A 1 80 ? 11.954 -9.456 -7.515 1.00 94.81 80 PRO A C 1
ATOM 579 O O . PRO A 1 80 ? 11.103 -10.321 -7.694 1.00 94.81 80 PRO A O 1
ATOM 582 N N . LEU A 1 81 ? 11.868 -8.576 -6.511 1.00 93.81 81 LEU A N 1
ATOM 583 C CA . LEU A 1 81 ? 10.736 -8.507 -5.582 1.00 93.81 81 LEU A CA 1
ATOM 584 C C . LEU A 1 81 ? 9.614 -7.587 -6.083 1.00 93.81 81 LEU A C 1
ATOM 586 O O . LEU A 1 81 ? 8.615 -7.420 -5.383 1.00 93.81 81 LEU A O 1
ATOM 590 N N . ALA A 1 82 ? 9.780 -6.948 -7.245 1.00 95.19 82 ALA A N 1
ATOM 591 C CA . ALA A 1 82 ? 8.771 -6.071 -7.822 1.00 95.19 82 ALA A CA 1
ATOM 592 C C . ALA A 1 82 ? 7.536 -6.868 -8.261 1.00 95.19 82 ALA A C 1
ATOM 594 O O . ALA A 1 82 ? 7.644 -7.864 -8.980 1.00 95.19 82 ALA A O 1
ATOM 595 N N . LEU A 1 83 ? 6.351 -6.399 -7.880 1.00 95.50 83 LEU A N 1
ATOM 596 C CA . LEU A 1 83 ? 5.103 -6.903 -8.439 1.00 95.50 83 LEU A CA 1
ATOM 597 C C . LEU A 1 83 ? 4.946 -6.413 -9.880 1.00 95.50 83 LEU A C 1
ATOM 599 O O . LEU A 1 83 ? 5.083 -5.210 -10.101 1.00 95.50 83 LEU A O 1
ATOM 603 N N . PRO A 1 84 ? 4.585 -7.282 -10.841 1.00 94.94 84 PRO A N 1
ATOM 604 C CA . PRO A 1 84 ? 4.227 -6.848 -12.184 1.00 94.94 84 PRO A CA 1
ATOM 605 C C . PRO A 1 84 ? 3.041 -5.878 -12.153 1.00 94.94 84 PRO A C 1
ATOM 607 O O . PRO A 1 84 ? 1.999 -6.196 -11.580 1.00 94.94 84 PRO A O 1
ATOM 610 N N . GLU A 1 85 ? 3.151 -4.737 -12.834 1.00 92.44 85 GLU A N 1
ATOM 611 C CA . GLU A 1 85 ? 2.109 -3.696 -12.859 1.00 92.44 85 GLU A CA 1
ATOM 612 C C . GLU A 1 85 ? 0.735 -4.228 -13.302 1.00 92.44 85 GLU A C 1
ATOM 614 O O . GLU A 1 85 ? -0.308 -3.765 -12.847 1.00 92.44 85 GLU A O 1
ATOM 619 N N . ALA A 1 86 ? 0.710 -5.239 -14.173 1.00 93.56 86 ALA A N 1
ATOM 620 C CA . ALA A 1 86 ? -0.525 -5.871 -14.634 1.00 93.56 86 ALA A CA 1
ATOM 621 C C . ALA A 1 86 ? -1.269 -6.655 -13.534 1.00 93.56 86 ALA A C 1
ATOM 623 O O . ALA A 1 86 ? -2.456 -6.931 -13.679 1.00 93.56 86 ALA A O 1
ATOM 624 N N . GLN A 1 87 ? -0.588 -7.029 -12.448 1.00 94.56 87 GLN A N 1
ATOM 625 C CA . GLN A 1 87 ? -1.151 -7.820 -11.349 1.00 94.56 87 GLN A CA 1
ATOM 626 C C . GLN A 1 87 ? -1.641 -6.953 -10.181 1.00 94.56 87 GLN A C 1
ATOM 628 O O . GLN A 1 87 ? -2.263 -7.469 -9.250 1.00 94.56 87 GLN A O 1
ATOM 633 N N . VAL A 1 88 ? -1.363 -5.648 -10.202 1.00 94.25 88 VAL A N 1
ATOM 634 C CA . VAL A 1 88 ? -1.712 -4.744 -9.103 1.00 94.25 88 VAL A CA 1
ATOM 635 C C . VAL A 1 88 ? -3.163 -4.296 -9.193 1.00 94.25 88 VAL A C 1
ATOM 637 O O . VAL A 1 88 ? -3.718 -4.054 -10.266 1.00 94.25 88 VAL A O 1
ATOM 640 N N . GLN A 1 89 ? -3.777 -4.123 -8.034 1.00 94.88 89 GLN A N 1
ATOM 641 C CA . GLN A 1 89 ? -5.134 -3.621 -7.932 1.00 94.88 89 GLN A CA 1
ATOM 642 C C . GLN A 1 89 ? -5.122 -2.110 -7.738 1.00 94.88 89 GLN A C 1
ATOM 644 O O . GLN A 1 89 ? -4.772 -1.629 -6.666 1.00 94.88 89 GLN A O 1
ATOM 649 N N . ARG A 1 90 ? -5.496 -1.349 -8.767 1.00 93.62 90 ARG A N 1
ATOM 650 C CA . ARG A 1 90 ? -5.439 0.116 -8.701 1.00 93.62 90 ARG A CA 1
ATOM 651 C C . ARG A 1 90 ? -6.498 0.688 -7.755 1.00 93.62 90 ARG A C 1
ATOM 653 O O . ARG A 1 90 ? -7.660 0.281 -7.793 1.00 93.62 90 ARG A O 1
ATOM 660 N N . ILE A 1 91 ? -6.080 1.658 -6.949 1.00 91.38 91 ILE A N 1
ATOM 661 C CA . ILE A 1 91 ? -6.917 2.526 -6.123 1.00 91.38 91 ILE A CA 1
ATOM 662 C C . ILE A 1 91 ? -6.538 3.982 -6.393 1.00 91.38 91 ILE A C 1
ATOM 664 O O . ILE A 1 91 ? -5.369 4.303 -6.604 1.00 91.38 91 ILE A O 1
ATOM 668 N N . GLN A 1 92 ? -7.530 4.868 -6.385 1.00 90.56 92 GLN A N 1
ATOM 669 C CA . GLN A 1 92 ? -7.304 6.303 -6.510 1.00 90.56 92 GLN A CA 1
ATOM 670 C C . GLN A 1 92 ? -7.411 6.965 -5.143 1.00 90.56 92 GLN A C 1
ATOM 672 O O . GLN A 1 92 ? -8.434 6.823 -4.468 1.00 90.56 92 GLN A O 1
ATOM 677 N N . SER A 1 93 ? -6.369 7.700 -4.765 1.00 85.56 93 SER A N 1
ATOM 678 C CA . SER A 1 93 ? -6.324 8.466 -3.532 1.00 85.56 93 SER A CA 1
ATOM 679 C C . SER A 1 93 ? -7.506 9.423 -3.461 1.00 85.56 93 SER A C 1
ATOM 681 O O . SER A 1 93 ? -7.702 10.259 -4.345 1.00 85.56 93 SER A O 1
ATOM 683 N N . LYS A 1 94 ? -8.280 9.325 -2.378 1.00 79.25 94 LYS A N 1
ATOM 684 C CA . LYS A 1 94 ? -9.346 10.289 -2.062 1.00 79.25 94 LYS A CA 1
ATOM 685 C C . LYS A 1 94 ? -8.789 11.673 -1.718 1.00 79.25 94 LYS A C 1
ATOM 687 O O . LYS A 1 94 ? -9.521 12.654 -1.780 1.00 79.25 94 LYS A O 1
ATOM 692 N N . THR A 1 95 ? -7.494 11.739 -1.425 1.00 71.75 95 THR A N 1
ATOM 693 C CA . THR A 1 95 ? -6.758 12.944 -1.059 1.00 71.75 95 THR A CA 1
ATOM 694 C C . THR A 1 95 ? -5.682 13.192 -2.117 1.00 71.75 95 THR A C 1
ATOM 696 O O . THR A 1 95 ? -4.747 12.403 -2.256 1.00 71.75 95 THR A O 1
ATOM 699 N N . GLY A 1 96 ? -5.841 14.228 -2.942 1.00 72.44 96 GLY A N 1
ATOM 700 C CA . GLY A 1 96 ? -4.865 14.592 -3.982 1.00 72.44 96 GLY A CA 1
ATOM 701 C C . GLY A 1 96 ? -4.919 13.793 -5.296 1.00 72.44 96 GLY A C 1
ATOM 702 O O . GLY A 1 96 ? -4.184 14.123 -6.217 1.00 72.44 96 GLY A O 1
ATOM 703 N N . GLY A 1 97 ? -5.784 12.779 -5.432 1.00 79.62 97 GLY A N 1
ATOM 704 C CA . GLY A 1 97 ? -6.097 12.140 -6.724 1.00 79.62 97 GLY A CA 1
ATOM 705 C C . GLY A 1 97 ? -5.059 11.161 -7.292 1.00 79.62 97 GLY A C 1
ATOM 706 O O . GLY A 1 97 ? -5.355 10.518 -8.302 1.00 79.62 97 GLY A O 1
ATOM 707 N N . ALA A 1 98 ? -3.907 11.006 -6.633 1.00 85.12 98 ALA A N 1
ATOM 708 C CA . ALA A 1 98 ? -2.838 10.084 -7.022 1.00 85.12 98 ALA A CA 1
ATOM 709 C C . ALA A 1 98 ? -3.309 8.624 -7.134 1.00 85.12 98 ALA A C 1
ATOM 711 O O . ALA A 1 98 ? -4.201 8.189 -6.401 1.00 85.12 98 ALA A O 1
ATOM 712 N N . VAL A 1 99 ? -2.689 7.840 -8.018 1.00 89.56 99 VAL A N 1
ATOM 713 C CA . VAL A 1 99 ? -3.047 6.428 -8.242 1.00 89.56 99 VAL A CA 1
ATOM 714 C C . VAL A 1 99 ? -2.009 5.489 -7.632 1.00 89.56 99 VAL A C 1
ATOM 716 O O . VAL A 1 99 ? -0.821 5.537 -7.947 1.00 89.56 99 VAL A O 1
ATOM 719 N N . TYR A 1 100 ? -2.486 4.566 -6.800 1.00 92.12 100 TYR A N 1
ATOM 720 C CA . TYR A 1 100 ? -1.675 3.532 -6.163 1.00 92.12 100 TYR A CA 1
ATOM 721 C C . TYR A 1 100 ? -2.134 2.141 -6.589 1.00 92.12 100 TYR A C 1
ATOM 723 O O . TYR A 1 100 ? -3.285 1.932 -6.968 1.00 92.12 100 TYR A O 1
ATOM 731 N N . GLY A 1 101 ? -1.227 1.174 -6.528 1.00 93.44 101 GLY A N 1
ATOM 732 C CA . GLY A 1 101 ? -1.522 -0.245 -6.642 1.00 93.44 101 GLY A CA 1
ATOM 733 C C . GLY A 1 101 ? -1.605 -0.880 -5.260 1.00 93.44 101 GLY A C 1
ATOM 734 O O . GLY A 1 101 ? -0.815 -0.556 -4.380 1.00 93.44 101 GLY A O 1
ATOM 735 N N . LEU A 1 102 ? -2.540 -1.805 -5.079 1.00 94.81 102 LEU A N 1
ATOM 736 C CA . LEU A 1 102 ? -2.574 -2.744 -3.966 1.00 94.81 102 LEU A CA 1
ATOM 737 C C . LEU A 1 102 ? -2.084 -4.114 -4.429 1.00 94.81 102 LEU A C 1
ATOM 739 O O . LEU A 1 102 ? -2.318 -4.516 -5.576 1.00 94.81 102 LEU A O 1
ATOM 743 N N . HIS A 1 103 ? -1.470 -4.864 -3.515 1.00 94.94 103 HIS A N 1
ATOM 744 C CA . HIS A 1 103 ? -1.110 -6.258 -3.761 1.00 94.94 103 HIS A CA 1
ATOM 745 C C . HIS A 1 103 ? -2.339 -7.068 -4.248 1.00 94.94 103 HIS A C 1
ATOM 747 O O . HIS A 1 103 ? -3.433 -6.915 -3.691 1.00 94.94 103 HIS A O 1
ATOM 753 N N . PRO A 1 104 ? -2.204 -7.992 -5.221 1.00 95.25 104 PRO A N 1
ATOM 754 C CA . PRO A 1 104 ? -3.330 -8.787 -5.739 1.00 95.25 104 PRO A CA 1
ATOM 755 C C . PRO A 1 104 ? -4.107 -9.565 -4.660 1.00 95.25 104 PRO A C 1
ATOM 757 O O . PRO A 1 104 ? -5.307 -9.786 -4.768 1.00 95.25 104 PRO A O 1
ATOM 760 N N . ARG A 1 105 ? -3.435 -9.929 -3.565 1.00 94.44 105 ARG A N 1
ATOM 761 C CA . ARG A 1 105 ? -4.039 -10.616 -2.405 1.00 94.44 105 ARG A CA 1
ATOM 762 C C . ARG A 1 105 ? -4.852 -9.709 -1.465 1.00 94.44 105 ARG A C 1
ATOM 764 O O . ARG A 1 105 ? -5.405 -10.213 -0.498 1.00 94.44 105 ARG A O 1
ATOM 771 N N . LEU A 1 106 ? -4.930 -8.403 -1.725 1.00 93.38 106 LEU A N 1
ATOM 772 C CA . LEU A 1 106 ? -5.643 -7.423 -0.892 1.00 93.38 106 LEU A CA 1
ATOM 773 C C . LEU A 1 106 ? -6.964 -6.956 -1.530 1.00 93.38 106 LEU A C 1
ATOM 775 O O . LEU A 1 106 ? -7.389 -5.822 -1.320 1.00 93.38 106 LEU A O 1
ATOM 779 N N . ALA A 1 107 ? -7.624 -7.815 -2.316 1.00 92.88 107 ALA A N 1
ATOM 780 C CA . ALA A 1 107 ? -8.871 -7.465 -3.007 1.00 92.88 107 ALA A CA 1
ATOM 781 C C . ALA A 1 107 ? -9.999 -7.055 -2.048 1.00 92.88 107 ALA A C 1
ATOM 783 O O . ALA A 1 107 ? -10.719 -6.092 -2.311 1.00 92.88 107 ALA A O 1
ATOM 784 N N . ASP A 1 108 ? -10.090 -7.707 -0.891 1.00 91.88 108 ASP A N 1
ATOM 785 C CA . ASP A 1 108 ? -11.078 -7.355 0.131 1.00 91.88 108 ASP A CA 1
ATOM 786 C C . ASP A 1 108 ? -10.809 -5.964 0.726 1.00 91.88 108 ASP A C 1
ATOM 788 O O . ASP A 1 108 ? -11.735 -5.185 0.957 1.00 91.88 108 ASP A O 1
ATOM 792 N N . LEU A 1 109 ? -9.532 -5.600 0.905 1.00 90.19 109 LEU A N 1
ATOM 793 C CA . LEU A 1 109 ? -9.160 -4.257 1.355 1.00 90.19 109 LEU A CA 1
ATOM 794 C C . LEU A 1 109 ? -9.461 -3.203 0.288 1.00 90.19 109 LEU A C 1
ATOM 796 O O . LEU A 1 109 ? -9.919 -2.115 0.630 1.00 90.19 109 LEU A O 1
ATOM 800 N N . ARG A 1 110 ? -9.283 -3.525 -1.000 1.00 91.50 110 ARG A N 1
ATOM 801 C CA . ARG A 1 110 ? -9.706 -2.652 -2.106 1.00 91.50 110 ARG A CA 1
ATOM 802 C C . ARG A 1 110 ? -11.198 -2.342 -2.020 1.00 91.50 110 ARG A C 1
ATOM 804 O O . ARG A 1 110 ? -11.576 -1.178 -2.103 1.00 91.50 110 ARG A O 1
ATOM 811 N N . ALA A 1 111 ? -12.032 -3.357 -1.791 1.00 91.31 111 ALA A N 1
ATOM 812 C CA . ALA A 1 111 ? -13.474 -3.172 -1.647 1.00 91.31 111 ALA A CA 1
ATOM 813 C C . ALA A 1 111 ? -13.821 -2.267 -0.450 1.00 91.31 111 ALA A C 1
ATOM 815 O O . ALA A 1 111 ? -14.681 -1.394 -0.563 1.00 91.31 111 ALA A O 1
ATOM 816 N N . LEU A 1 112 ? -13.127 -2.419 0.684 1.00 89.12 112 LEU A N 1
ATOM 817 C CA . LEU A 1 112 ? -13.293 -1.523 1.835 1.00 89.12 112 LEU A CA 1
ATOM 818 C C . LEU A 1 112 ? -12.841 -0.087 1.528 1.00 89.12 112 LEU A C 1
ATOM 820 O O . LEU A 1 112 ? -13.505 0.860 1.952 1.00 89.12 112 LEU A O 1
ATOM 824 N N . TYR A 1 113 ? -11.754 0.086 0.773 1.00 87.19 113 TYR A N 1
ATOM 825 C CA . TYR A 1 113 ? -11.264 1.395 0.338 1.00 87.19 113 TYR A CA 1
ATOM 826 C C . TYR A 1 113 ? -12.277 2.108 -0.562 1.00 87.19 113 TYR A C 1
ATOM 828 O O . TYR A 1 113 ? -12.615 3.268 -0.332 1.00 87.19 113 TYR A O 1
ATOM 836 N N . GLU A 1 114 ? -12.829 1.398 -1.547 1.00 88.44 114 GLU A N 1
ATOM 837 C CA . GLU A 1 114 ? -13.865 1.916 -2.450 1.00 88.44 114 GLU A CA 1
ATOM 838 C C . GLU A 1 114 ? -15.144 2.323 -1.700 1.00 88.44 114 GLU A C 1
ATOM 840 O O . GLU A 1 114 ? -15.803 3.288 -2.084 1.00 88.44 114 GLU A O 1
ATOM 845 N N . GLN A 1 115 ? -15.452 1.650 -0.587 1.00 86.94 115 GLN A N 1
ATOM 846 C CA . GLN A 1 115 ? -16.575 1.969 0.301 1.00 86.94 115 GLN A CA 1
ATOM 847 C C . GLN A 1 115 ? -16.294 3.128 1.278 1.00 86.94 115 GLN A C 1
ATOM 849 O O . GLN A 1 115 ? -17.141 3.412 2.124 1.00 86.94 115 GLN A O 1
ATOM 854 N N . ASN A 1 116 ? -15.130 3.786 1.212 1.00 81.62 116 ASN A N 1
ATOM 855 C CA . ASN A 1 116 ? -14.668 4.775 2.202 1.00 81.62 116 ASN A CA 1
ATOM 856 C C . ASN A 1 116 ? -14.606 4.212 3.637 1.00 81.62 116 ASN A C 1
ATOM 858 O O . ASN A 1 116 ? -14.795 4.926 4.621 1.00 81.62 116 ASN A O 1
ATOM 862 N N . ARG A 1 117 ? -14.363 2.903 3.762 1.00 79.31 117 ARG A N 1
ATOM 863 C CA . ARG A 1 117 ? -14.255 2.170 5.033 1.00 79.31 117 ARG A CA 1
ATOM 864 C C . ARG A 1 117 ? -12.834 1.697 5.318 1.00 79.31 117 ARG A C 1
ATOM 866 O O . ARG A 1 117 ? -12.671 0.869 6.202 1.00 79.31 117 ARG A O 1
ATOM 873 N N . LEU A 1 118 ? -11.853 2.194 4.569 1.00 82.00 118 LEU A N 1
ATOM 874 C CA . LEU A 1 118 ? -10.424 1.975 4.752 1.00 82.00 118 LEU A CA 1
ATOM 875 C C . LEU A 1 118 ? -9.683 3.250 4.337 1.00 82.00 118 LEU A C 1
ATOM 877 O O . LEU A 1 118 ? -9.988 3.827 3.296 1.00 82.00 118 LEU A O 1
ATOM 881 N N . ALA A 1 119 ? -8.687 3.649 5.122 1.00 83.25 119 ALA A N 1
ATOM 882 C CA . ALA A 1 119 ? -7.739 4.702 4.782 1.00 83.25 119 ALA A CA 1
ATOM 883 C C . ALA A 1 119 ? -6.320 4.130 4.832 1.00 83.25 119 ALA A C 1
ATOM 885 O O . ALA A 1 119 ? -6.017 3.325 5.708 1.00 83.25 119 ALA A O 1
ATOM 886 N N . VAL A 1 120 ? -5.461 4.555 3.906 1.00 82.62 120 VAL A N 1
ATOM 887 C CA . VAL A 1 120 ? -4.034 4.212 3.895 1.00 82.62 120 VAL A CA 1
ATOM 888 C C . VAL A 1 120 ? -3.262 5.457 4.300 1.00 82.62 120 VAL A C 1
ATOM 890 O O . VAL A 1 120 ? -3.489 6.526 3.739 1.00 82.62 120 VAL A O 1
ATOM 893 N N . VAL A 1 121 ? -2.363 5.321 5.272 1.00 80.81 121 VAL A N 1
ATOM 894 C CA . VAL A 1 121 ? -1.530 6.422 5.761 1.00 80.81 121 VAL A CA 1
ATOM 895 C C . VAL A 1 121 ? -0.076 6.003 5.630 1.00 80.81 121 VAL A C 1
ATOM 897 O O . VAL A 1 121 ? 0.335 4.994 6.200 1.00 80.81 121 VAL A O 1
ATOM 900 N N . PHE A 1 122 ? 0.689 6.771 4.863 1.00 78.25 122 PHE A N 1
ATOM 901 C CA . PHE A 1 122 ? 2.123 6.561 4.704 1.00 78.25 122 PHE A CA 1
ATOM 902 C C . PHE A 1 122 ? 2.902 7.274 5.811 1.00 78.25 122 PHE A C 1
ATOM 904 O O . PHE A 1 122 ? 2.412 8.229 6.411 1.00 78.25 122 PHE A O 1
ATOM 911 N N . ASN A 1 123 ? 4.144 6.840 6.037 1.00 73.88 123 ASN A N 1
ATOM 912 C CA . ASN A 1 123 ? 5.119 7.521 6.901 1.00 73.88 123 ASN A CA 1
ATOM 913 C C . ASN A 1 123 ? 4.710 7.598 8.375 1.00 73.88 123 ASN A C 1
ATOM 915 O O . ASN A 1 123 ? 5.034 8.556 9.073 1.00 73.88 123 ASN A O 1
ATOM 919 N N . VAL A 1 124 ? 4.000 6.578 8.852 1.00 68.69 124 VAL A N 1
ATOM 920 C CA . VAL A 1 124 ? 3.639 6.452 10.264 1.00 68.69 124 VAL A CA 1
ATOM 921 C C . VAL A 1 124 ? 4.782 5.753 11.002 1.00 68.69 124 VAL A C 1
ATOM 923 O O . VAL A 1 124 ? 5.045 4.575 10.768 1.00 68.69 124 VAL A O 1
ATOM 926 N N . GLY A 1 125 ? 5.459 6.476 11.893 1.00 60.78 125 GLY A N 1
ATOM 927 C CA . GLY A 1 125 ? 6.552 5.975 12.727 1.00 60.78 125 GLY A CA 1
ATOM 928 C C . GLY A 1 125 ? 6.937 6.990 13.805 1.00 60.78 125 GLY A C 1
ATOM 929 O O . GLY A 1 125 ? 6.494 8.137 13.763 1.00 60.78 125 GLY A O 1
ATOM 930 N N . THR A 1 126 ? 7.735 6.575 14.790 1.00 51.31 126 THR A N 1
ATOM 931 C CA . THR A 1 126 ? 8.349 7.513 15.742 1.00 51.31 126 THR A CA 1
ATOM 932 C C . THR A 1 126 ? 9.457 8.274 15.014 1.00 51.31 126 THR A C 1
ATOM 934 O O . THR A 1 126 ? 10.404 7.638 14.549 1.00 51.31 126 THR A O 1
ATOM 937 N N . LEU A 1 127 ? 9.293 9.592 14.861 1.00 42.41 127 LEU A N 1
ATOM 938 C CA . LEU A 1 127 ? 10.315 10.501 14.322 1.00 42.41 127 LEU A CA 1
ATOM 939 C C . LEU A 1 127 ? 11.563 10.532 15.209 1.00 42.41 127 LEU A C 1
ATOM 941 O 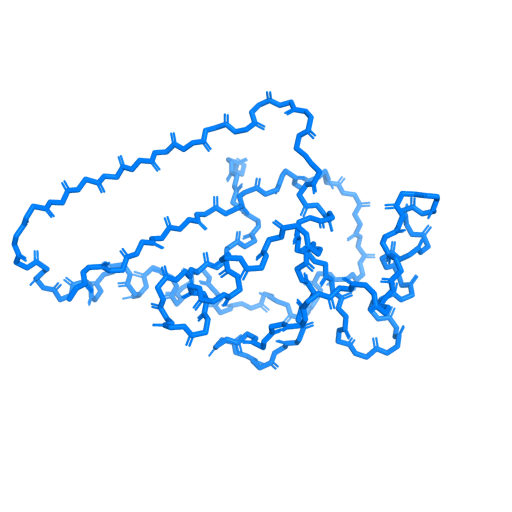O . LEU A 1 127 ? 11.391 10.527 16.450 1.00 42.41 127 LEU A O 1
#

Sequence (127 aa):
MQGVAVVIGGMVEQGFSAVYATIRDGIVDEVNALAQSSASCEGYKALVCVFLFGGNDATNMVLPVEGAQAYADYSRIRGPLALPEAQVQRIQSKTGGAVYGLHPRLADLRALYEQNRLAVVFNVGTL